Protein AF-A0A6A2WJT9-F1 (afdb_monomer_lite)

pLDDT: mean 83.87, std 11.71, range [48.38, 97.06]

Foldseek 3Di:
DWAWADDPVGIKIWDWDDDPPFIWIWIADPVVRDIDIDGDDPPDQPVQPVAHFAAAPQWTWFWRDPVTWIWIAHNPPRDIDTDPDDDDPQWANWYWYADPVRHDIDIDTDHDDPPD

Organism: Hibiscus syriacus (NCBI:txid106335)

Structure (mmCIF, N/CA/C/O backbone):
data_AF-A0A6A2WJT9-F1
#
_entry.id   AF-A0A6A2WJT9-F1
#
loop_
_atom_site.group_PDB
_atom_site.id
_atom_site.type_symbol
_atom_site.label_atom_id
_atom_site.label_alt_id
_atom_site.label_comp_id
_atom_site.label_asym_id
_atom_site.label_entity_id
_atom_site.label_seq_id
_atom_site.pdbx_PDB_ins_code
_atom_site.Cartn_x
_atom_site.Cartn_y
_atom_site.Cartn_z
_atom_site.occupancy
_atom_site.B_iso_or_equiv
_atom_site.auth_seq_id
_atom_site.auth_comp_id
_atom_site.auth_asym_id
_atom_site.auth_atom_id
_atom_site.pdbx_PDB_model_num
ATOM 1 N N . MET A 1 1 ? -3.686 10.188 -3.970 1.00 80.19 1 MET A N 1
ATOM 2 C CA . MET A 1 1 ? -3.950 8.749 -4.205 1.00 80.19 1 MET A CA 1
ATOM 3 C C . MET A 1 1 ? -4.806 8.230 -3.059 1.00 80.19 1 MET A C 1
ATOM 5 O O . MET A 1 1 ? -4.529 8.625 -1.931 1.00 80.19 1 MET A O 1
ATOM 9 N N . LEU A 1 2 ? -5.832 7.421 -3.333 1.00 87.75 2 LEU A N 1
ATOM 10 C CA . LEU A 1 2 ? -6.737 6.828 -2.337 1.00 87.75 2 LEU A CA 1
ATOM 11 C C . LEU A 1 2 ? -6.788 5.313 -2.562 1.00 87.75 2 LEU A C 1
ATOM 13 O O . LEU A 1 2 ? -6.866 4.873 -3.704 1.00 87.75 2 LEU A O 1
ATOM 17 N N . THR A 1 3 ? -6.756 4.526 -1.494 1.00 91.06 3 THR A N 1
ATOM 18 C CA . THR A 1 3 ? -6.868 3.065 -1.551 1.00 91.06 3 THR A CA 1
ATOM 19 C C . THR A 1 3 ? -7.808 2.591 -0.451 1.00 91.06 3 THR A C 1
ATOM 21 O O . THR A 1 3 ? -7.660 2.975 0.710 1.00 91.06 3 THR A O 1
ATOM 24 N N . LEU A 1 4 ? -8.797 1.779 -0.825 1.00 92.62 4 LEU A N 1
ATOM 25 C CA . LEU A 1 4 ? -9.670 1.074 0.108 1.00 92.62 4 LEU A CA 1
ATOM 26 C C . LEU A 1 4 ? -9.027 -0.267 0.454 1.00 92.62 4 LEU A C 1
ATOM 28 O O . LEU A 1 4 ? -8.712 -1.050 -0.438 1.00 92.62 4 LEU A O 1
ATOM 32 N N . VAL A 1 5 ? -8.890 -0.551 1.744 1.00 91.50 5 VAL A N 1
ATOM 33 C CA . VAL A 1 5 ? -8.410 -1.842 2.237 1.00 91.50 5 VAL A CA 1
ATOM 34 C C . VAL A 1 5 ? -9.543 -2.518 2.987 1.00 91.50 5 VAL A C 1
ATOM 36 O O . VAL A 1 5 ? -9.975 -2.034 4.032 1.00 91.50 5 VAL A O 1
ATOM 39 N N . SER A 1 6 ? -10.039 -3.631 2.452 1.00 90.19 6 SER A N 1
ATOM 40 C CA . SER A 1 6 ? -10.987 -4.479 3.174 1.00 90.19 6 SER A CA 1
ATOM 41 C C . SER A 1 6 ? -10.232 -5.331 4.191 1.00 90.19 6 SER A C 1
ATOM 43 O O . SER A 1 6 ? -9.183 -5.898 3.893 1.00 90.19 6 SER A O 1
ATOM 45 N N . THR A 1 7 ? -10.766 -5.405 5.403 1.00 86.12 7 THR A N 1
ATOM 46 C CA . THR A 1 7 ? -10.258 -6.242 6.493 1.00 86.12 7 THR A CA 1
ATOM 47 C C . THR A 1 7 ? -11.369 -7.186 6.949 1.00 86.12 7 THR A C 1
ATOM 49 O O . THR A 1 7 ? -12.535 -6.973 6.619 1.00 86.12 7 THR A O 1
ATOM 52 N N . ALA A 1 8 ? -11.035 -8.219 7.724 1.00 87.50 8 ALA A N 1
ATOM 53 C CA . ALA A 1 8 ? -12.029 -9.187 8.200 1.00 87.50 8 ALA A CA 1
ATOM 54 C C . ALA A 1 8 ? -13.171 -8.543 9.016 1.00 87.50 8 ALA A C 1
ATOM 56 O O . ALA A 1 8 ? -14.307 -9.002 8.955 1.00 87.50 8 ALA A O 1
ATOM 57 N N . ASP A 1 9 ? -12.877 -7.449 9.721 1.00 90.06 9 ASP A N 1
ATOM 58 C CA . ASP A 1 9 ? -13.789 -6.820 10.681 1.00 90.06 9 ASP A CA 1
ATOM 59 C C . ASP A 1 9 ? -14.235 -5.406 10.255 1.00 90.06 9 ASP A C 1
ATOM 61 O O . ASP A 1 9 ? -14.749 -4.643 11.074 1.00 90.06 9 ASP A O 1
ATOM 65 N N . GLY A 1 10 ? -13.975 -4.997 9.010 1.00 94.38 10 GLY A N 1
ATOM 66 C CA . GLY A 1 10 ? -14.251 -3.633 8.554 1.00 94.38 10 GLY A CA 1
ATOM 67 C C . GLY A 1 10 ? -13.398 -3.208 7.367 1.00 94.38 10 GLY A C 1
ATOM 68 O O . GLY A 1 10 ? -12.973 -4.031 6.555 1.00 94.38 10 GLY A O 1
ATOM 69 N N . TYR A 1 11 ? -13.116 -1.916 7.257 1.00 95.12 11 TYR A N 1
ATOM 70 C CA . TYR A 1 11 ? -12.294 -1.372 6.185 1.00 95.12 11 TYR A CA 1
ATOM 71 C C . TYR A 1 11 ? -11.461 -0.177 6.642 1.00 95.12 11 TYR A C 1
ATOM 73 O O . TYR A 1 11 ? -11.804 0.537 7.585 1.00 95.12 11 TYR A O 1
ATOM 81 N N . LYS A 1 12 ? -10.377 0.070 5.914 1.00 95.44 12 LYS A N 1
ATOM 82 C CA . LYS A 1 12 ? -9.537 1.252 6.078 1.00 95.44 12 LYS A CA 1
ATOM 83 C C . LYS A 1 12 ? -9.486 2.043 4.776 1.00 95.44 12 LYS A C 1
ATOM 85 O O . LYS A 1 12 ? -9.480 1.454 3.694 1.00 95.44 12 LYS A O 1
ATOM 90 N N . PHE A 1 13 ? -9.427 3.370 4.868 1.00 95.06 13 PHE A N 1
ATOM 91 C CA . PHE A 1 13 ? -9.080 4.215 3.721 1.00 95.06 13 PHE A CA 1
ATOM 92 C C . PHE A 1 13 ? -7.682 4.772 3.914 1.00 95.06 13 PHE A C 1
ATOM 94 O O . PHE A 1 13 ? -7.438 5.508 4.864 1.00 95.06 13 PHE A O 1
ATOM 101 N N . PHE A 1 14 ? -6.785 4.460 2.989 1.00 93.38 14 PHE A N 1
ATOM 102 C CA . PHE A 1 14 ? -5.466 5.064 2.930 1.00 93.38 14 PHE A CA 1
ATOM 103 C C . PHE A 1 14 ? -5.457 6.185 1.899 1.00 93.38 14 PHE A C 1
ATOM 105 O O . PHE A 1 14 ? -5.821 5.973 0.742 1.00 93.38 14 PHE A O 1
ATOM 112 N N . MET A 1 15 ? -5.002 7.368 2.293 1.00 90.75 15 MET A N 1
ATOM 113 C CA . MET A 1 15 ? -4.854 8.505 1.400 1.00 90.75 15 MET A CA 1
ATOM 114 C C . MET A 1 15 ? -3.447 9.077 1.498 1.00 90.75 15 MET A C 1
ATOM 116 O O . MET A 1 15 ? -3.014 9.511 2.561 1.00 90.75 15 MET A O 1
ATOM 120 N N . LEU A 1 16 ? -2.756 9.138 0.362 1.00 87.19 16 LEU A N 1
ATOM 121 C CA . LEU A 1 16 ? -1.488 9.847 0.252 1.00 87.19 16 LEU A CA 1
ATOM 122 C C . LEU A 1 16 ? -1.734 11.239 -0.328 1.00 87.19 16 LEU A C 1
ATOM 124 O O . LEU A 1 16 ? -2.205 11.375 -1.469 1.00 87.19 16 LEU A O 1
ATOM 128 N N . CYS A 1 17 ? -1.393 12.250 0.468 1.00 80.31 17 CYS A N 1
ATOM 129 C CA . CYS A 1 17 ? -1.558 13.661 0.153 1.00 80.31 17 CYS A CA 1
ATOM 130 C C . CYS A 1 17 ? -0.184 14.315 -0.041 1.00 80.31 17 CYS A C 1
ATOM 132 O O . CYS A 1 17 ? 0.518 14.562 0.945 1.00 80.31 17 CYS A O 1
ATOM 134 N N . PRO A 1 18 ? 0.201 14.642 -1.286 1.00 73.75 18 PRO A N 1
ATOM 135 C CA . PRO A 1 18 ? 1.355 15.492 -1.515 1.00 73.75 18 PRO A CA 1
ATOM 136 C C . PRO A 1 18 ? 1.010 16.922 -1.082 1.00 73.75 18 PRO A C 1
ATOM 138 O O . PRO A 1 18 ? 0.113 17.557 -1.641 1.00 73.75 18 PRO A O 1
ATOM 141 N N . LYS A 1 19 ? 1.712 17.439 -0.076 1.00 68.38 19 LYS A N 1
ATOM 142 C CA . LYS A 1 19 ? 1.734 18.868 0.256 1.00 68.38 19 LYS A CA 1
ATOM 143 C C . LYS A 1 19 ? 3.189 19.322 0.219 1.00 68.38 19 LYS A C 1
ATOM 145 O 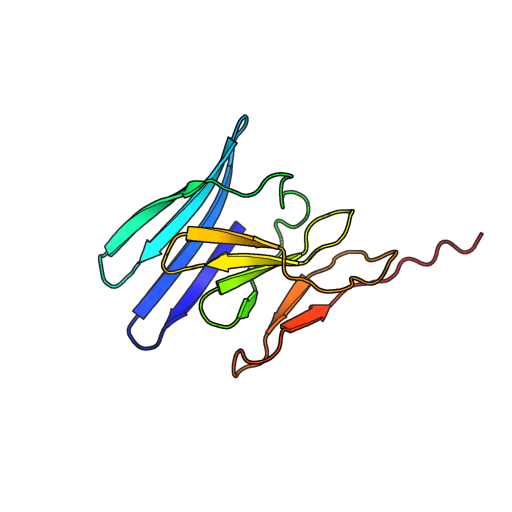O . LYS A 1 19 ? 4.081 18.621 0.667 1.00 68.38 19 LYS A O 1
ATOM 150 N N . SER A 1 20 ? 3.454 20.495 -0.340 1.00 60.34 20 SER A N 1
ATOM 151 C CA . SER A 1 20 ? 4.769 21.124 -0.183 1.00 60.34 20 SER A CA 1
ATOM 152 C C . SER A 1 20 ? 4.774 21.858 1.164 1.00 60.34 20 SER A C 1
ATOM 154 O O . SER A 1 20 ? 3.822 22.610 1.401 1.00 60.34 20 SER A O 1
ATOM 156 N N . PRO A 1 21 ? 5.754 21.648 2.071 1.00 67.25 21 PRO A N 1
ATOM 157 C CA . PRO A 1 21 ? 7.050 20.971 1.891 1.00 67.25 21 PRO A CA 1
ATOM 158 C C . PRO A 1 21 ? 7.114 19.486 2.324 1.00 67.25 21 PRO A C 1
ATOM 160 O O . PRO A 1 21 ? 8.161 18.859 2.171 1.00 67.25 21 PRO A O 1
ATOM 163 N N . SER A 1 22 ? 6.045 18.921 2.890 1.00 69.31 22 SER A N 1
ATOM 164 C CA . SER A 1 22 ? 6.012 17.572 3.477 1.00 69.31 22 SER A CA 1
ATOM 165 C C . SER A 1 22 ? 4.798 16.753 3.031 1.00 69.31 22 SER A C 1
ATOM 167 O O . SER A 1 22 ? 3.665 17.235 2.975 1.00 69.31 22 SER A O 1
ATOM 169 N N . ASN A 1 23 ? 5.032 15.468 2.767 1.00 80.44 23 ASN A N 1
ATOM 170 C CA . ASN A 1 23 ? 3.970 14.521 2.442 1.00 80.44 23 ASN A CA 1
ATOM 171 C C . ASN A 1 23 ? 3.337 13.980 3.711 1.00 80.44 23 ASN A C 1
ATOM 173 O O . ASN A 1 23 ? 4.040 13.723 4.686 1.00 80.44 23 ASN A O 1
ATOM 177 N N . TYR A 1 24 ? 2.035 13.726 3.650 1.00 88.62 24 TYR A N 1
ATOM 178 C CA . TYR A 1 24 ? 1.316 13.053 4.722 1.00 88.62 24 TYR A CA 1
ATOM 179 C C . TYR A 1 24 ? 0.528 11.874 4.174 1.00 88.62 24 TYR A C 1
ATOM 181 O O . TYR A 1 24 ? -0.061 11.943 3.087 1.00 88.62 24 TYR A O 1
ATOM 189 N N . ALA A 1 25 ? 0.515 10.805 4.956 1.00 90.69 25 ALA A N 1
ATOM 190 C CA . ALA A 1 25 ? -0.406 9.700 4.794 1.00 90.69 25 ALA A CA 1
ATOM 191 C C . ALA A 1 25 ? -1.542 9.860 5.808 1.00 90.69 25 ALA A C 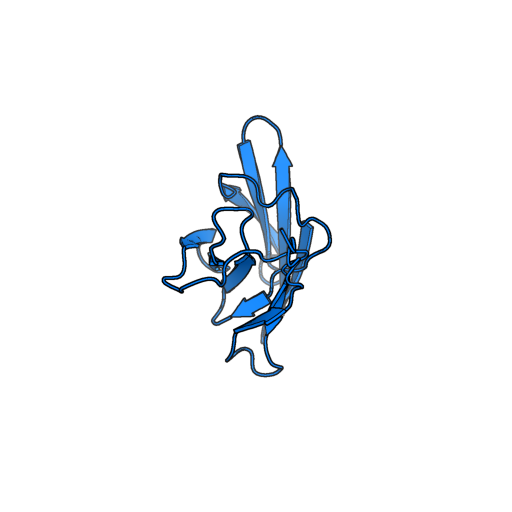1
ATOM 193 O O . ALA A 1 25 ? -1.311 10.173 6.974 1.00 90.69 25 ALA A O 1
ATOM 194 N N . PHE A 1 26 ? -2.771 9.653 5.361 1.00 93.62 26 PHE A N 1
ATOM 195 C CA . PHE A 1 26 ? -3.948 9.630 6.215 1.00 93.62 26 PHE A CA 1
ATOM 196 C C . PHE A 1 26 ? -4.556 8.241 6.166 1.00 93.62 26 PHE A C 1
ATOM 198 O O . PHE A 1 26 ? -4.774 7.698 5.081 1.00 93.62 26 PHE A O 1
ATOM 205 N N . LEU A 1 27 ? -4.844 7.687 7.336 1.00 95.38 27 LEU A N 1
ATOM 206 C CA . LEU A 1 27 ? -5.484 6.394 7.477 1.00 95.38 27 LEU A CA 1
ATOM 207 C C . LEU A 1 27 ? -6.796 6.568 8.227 1.00 95.38 27 LEU A C 1
ATOM 209 O O . LEU A 1 27 ? -6.806 7.006 9.373 1.00 95.38 27 LEU A O 1
ATOM 213 N N . TYR A 1 28 ? -7.898 6.241 7.570 1.00 96.44 28 TYR A N 1
ATOM 214 C CA . TYR A 1 28 ? -9.178 6.053 8.234 1.00 96.44 28 TYR A CA 1
ATOM 215 C C . TYR A 1 28 ? -9.300 4.613 8.700 1.00 96.44 28 TYR A C 1
ATOM 217 O O . TYR A 1 28 ? -9.034 3.711 7.903 1.00 96.44 28 TYR A O 1
ATOM 225 N N . ASP A 1 29 ? -9.792 4.406 9.916 1.00 95.81 29 ASP A N 1
ATOM 226 C CA . ASP A 1 29 ? -10.219 3.093 10.394 1.00 95.81 29 ASP A CA 1
ATOM 227 C C . ASP A 1 29 ? -11.728 3.085 10.662 1.00 95.81 29 ASP A C 1
ATOM 229 O O . ASP A 1 29 ? -12.240 3.900 11.436 1.00 95.81 29 ASP A O 1
ATOM 233 N N . SER A 1 30 ? -12.456 2.159 10.029 1.00 97.06 30 SER A N 1
ATOM 234 C CA . SER A 1 30 ? -13.893 2.005 10.255 1.00 97.06 30 SER A CA 1
ATOM 235 C C . SER A 1 30 ? -14.235 1.489 11.651 1.00 97.06 30 SER A C 1
ATOM 237 O O . SER A 1 30 ? -15.381 1.642 12.056 1.00 97.06 30 SER A O 1
ATOM 239 N N . LYS A 1 31 ? -13.297 0.852 12.364 1.00 94.88 31 LYS A N 1
ATOM 240 C CA . LYS A 1 31 ? -13.519 0.342 13.727 1.00 94.88 31 LYS A CA 1
ATOM 241 C C . LYS A 1 31 ? -13.637 1.480 14.734 1.00 94.88 31 LYS A C 1
ATOM 243 O O . LYS A 1 31 ? -14.555 1.493 15.547 1.00 94.88 31 LYS A O 1
ATOM 248 N N . ASP A 1 32 ? -12.744 2.457 14.612 1.00 94.75 32 ASP A N 1
ATOM 249 C CA . ASP A 1 32 ? -12.662 3.599 15.527 1.00 94.75 32 ASP A CA 1
ATOM 250 C C . ASP A 1 32 ? -13.338 4.855 14.957 1.00 94.75 32 ASP A C 1
ATOM 252 O O . ASP A 1 32 ? -13.393 5.895 15.612 1.00 94.75 32 ASP A O 1
ATOM 256 N N . HIS A 1 33 ? -13.832 4.775 13.716 1.00 95.69 33 HIS A N 1
ATOM 257 C CA . HIS A 1 33 ? -14.429 5.871 12.951 1.00 95.69 33 HIS A CA 1
ATOM 258 C C . HIS A 1 33 ? -13.578 7.149 12.936 1.00 95.69 33 HIS A C 1
ATOM 260 O O . HIS A 1 33 ? -14.108 8.264 12.938 1.00 95.69 33 HIS A O 1
ATOM 266 N N . SER A 1 34 ? -12.256 6.999 12.902 1.00 96.62 34 SER A N 1
ATOM 267 C CA . SER A 1 34 ? -11.315 8.106 13.049 1.00 96.62 34 SER A CA 1
ATOM 268 C C . SER A 1 34 ? -10.275 8.125 11.934 1.00 96.62 34 SER A C 1
ATOM 270 O O . SER A 1 34 ? -10.039 7.122 11.261 1.00 96.62 34 SER A O 1
ATOM 272 N N . TRP A 1 35 ? -9.689 9.303 11.721 1.00 96.62 35 TRP A N 1
ATOM 273 C CA . TRP A 1 35 ? -8.559 9.504 10.82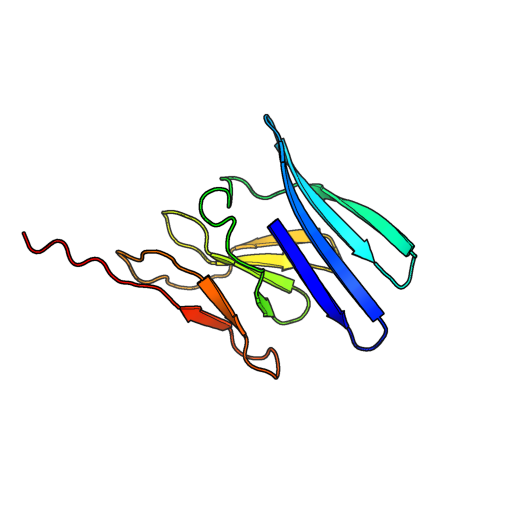2 1.00 96.62 35 TRP A CA 1
ATOM 274 C C . TRP A 1 35 ? -7.287 9.712 11.639 1.00 96.62 35 TRP A C 1
ATOM 276 O O . TRP A 1 35 ? -7.253 10.564 12.529 1.00 96.62 35 TRP A O 1
ATOM 286 N N . THR A 1 36 ? -6.228 9.001 11.277 1.00 96.06 36 THR A N 1
ATOM 287 C CA . THR A 1 36 ? -4.882 9.179 11.822 1.00 96.06 36 THR A CA 1
ATOM 288 C C . THR A 1 36 ? -3.962 9.720 10.737 1.00 96.06 36 THR A C 1
ATOM 290 O O . THR A 1 36 ? -4.004 9.276 9.589 1.00 96.06 36 THR A O 1
ATOM 293 N N . GLN A 1 37 ? -3.142 10.704 11.096 1.00 95.00 37 GLN A N 1
ATOM 294 C CA . GLN A 1 37 ? -2.132 11.272 10.212 1.00 95.00 37 GLN A CA 1
ATOM 295 C C . GLN A 1 37 ? -0.768 10.656 10.526 1.00 95.00 37 GLN A C 1
ATOM 297 O O . GLN A 1 37 ? -0.361 10.611 11.685 1.00 95.00 37 GLN A O 1
ATOM 302 N N . TYR A 1 38 ? -0.055 10.266 9.478 1.00 93.25 38 TYR A N 1
ATOM 303 C CA . TYR A 1 38 ? 1.320 9.789 9.512 1.00 93.25 38 TYR A CA 1
ATOM 304 C C . TYR A 1 38 ? 2.185 10.609 8.561 1.00 93.25 38 TYR A C 1
ATOM 306 O O . TYR A 1 38 ? 1.688 11.255 7.627 1.00 93.25 38 TYR A O 1
ATOM 314 N N . ASP A 1 39 ? 3.494 10.552 8.776 1.00 90.31 39 ASP A N 1
ATOM 315 C CA . ASP A 1 39 ? 4.446 11.080 7.812 1.00 90.31 39 A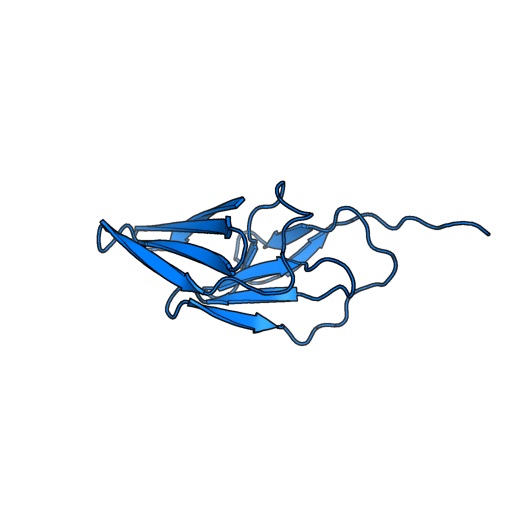SP A CA 1
ATOM 316 C C . ASP A 1 39 ? 4.340 10.301 6.494 1.00 90.31 39 ASP A C 1
ATOM 318 O O . ASP A 1 39 ? 4.144 9.083 6.457 1.00 90.31 39 ASP A O 1
ATOM 322 N N . GLY A 1 40 ? 4.407 11.023 5.382 1.00 85.44 40 GLY A N 1
ATOM 323 C CA . GLY A 1 40 ? 4.483 10.424 4.058 1.00 85.44 40 GLY A CA 1
ATOM 324 C C . GLY A 1 40 ? 5.907 9.998 3.706 1.00 85.44 40 GLY A C 1
ATOM 325 O O . GLY A 1 40 ? 6.870 10.308 4.402 1.00 85.44 40 GLY A O 1
ATOM 326 N N . LEU A 1 41 ? 6.048 9.329 2.565 1.00 80.75 41 LEU A N 1
ATOM 327 C CA . LEU A 1 41 ? 7.346 8.916 2.043 1.00 80.75 41 LEU A CA 1
ATOM 328 C C . LEU A 1 41 ? 8.024 10.038 1.232 1.00 80.75 41 LEU A C 1
ATOM 330 O O . LEU A 1 41 ? 7.360 10.771 0.488 1.00 80.75 41 LEU A O 1
ATOM 334 N N . GLN A 1 42 ? 9.351 10.145 1.346 1.00 73.88 42 GLN A N 1
ATOM 335 C CA . GLN A 1 42 ? 10.212 10.935 0.460 1.00 73.88 42 GLN A CA 1
ATOM 336 C C . GLN A 1 42 ? 11.274 10.024 -0.192 1.00 73.88 42 GLN A C 1
ATOM 338 O O . GLN A 1 42 ? 11.834 9.187 0.515 1.00 73.88 42 GLN A O 1
ATOM 343 N N . PRO A 1 43 ? 11.604 10.196 -1.490 1.00 66.06 43 PRO A N 1
ATOM 344 C CA . PRO A 1 43 ? 10.998 11.116 -2.454 1.00 66.06 43 PRO A CA 1
ATOM 345 C C . PRO A 1 43 ? 9.568 10.712 -2.851 1.00 66.06 43 PRO A C 1
ATOM 347 O O . PRO A 1 43 ? 9.100 9.606 -2.599 1.00 66.06 43 PRO A O 1
ATOM 350 N N . LEU A 1 44 ? 8.847 11.679 -3.410 1.00 61.94 44 LEU A N 1
ATOM 351 C CA . LEU A 1 44 ? 7.427 11.612 -3.730 1.00 61.94 44 LEU A CA 1
ATOM 352 C C . LEU A 1 44 ? 7.055 10.390 -4.607 1.00 61.94 44 LEU A C 1
ATOM 354 O O . LEU A 1 44 ? 7.595 10.229 -5.694 1.00 61.94 44 LEU A O 1
ATOM 358 N N . LEU A 1 45 ? 5.997 9.650 -4.248 1.00 62.19 45 LEU A N 1
ATOM 359 C CA . LEU A 1 45 ? 5.290 8.709 -5.152 1.00 62.19 45 LEU A CA 1
ATOM 360 C C . LEU A 1 45 ? 4.494 9.433 -6.276 1.00 62.19 45 LEU A C 1
ATOM 362 O O . LEU A 1 45 ? 3.607 8.858 -6.904 1.00 62.19 45 LEU A O 1
ATOM 366 N N . VAL A 1 46 ? 4.766 10.725 -6.497 1.00 54.16 46 VAL A N 1
ATOM 367 C CA . VAL A 1 46 ? 3.900 11.706 -7.183 1.00 54.16 46 VAL A CA 1
ATOM 368 C C . VAL A 1 46 ? 3.752 11.478 -8.678 1.00 54.16 46 VAL A C 1
ATOM 370 O O . VAL A 1 46 ? 2.812 11.989 -9.264 1.00 54.16 46 VAL A O 1
ATOM 373 N N . GLU A 1 47 ? 4.587 10.672 -9.318 1.00 56.41 47 GLU A N 1
ATOM 374 C CA . GLU A 1 47 ? 4.413 10.433 -10.756 1.00 56.41 47 GLU A CA 1
ATOM 375 C C . GLU A 1 47 ? 3.421 9.296 -11.065 1.00 56.41 47 GLU A C 1
ATOM 377 O O . GLU A 1 47 ? 2.977 9.160 -12.200 1.00 56.41 47 GLU A O 1
ATOM 382 N N . ASN A 1 48 ? 2.967 8.548 -10.047 1.00 55.19 48 ASN A N 1
ATOM 383 C CA . ASN A 1 48 ? 2.087 7.383 -10.206 1.00 55.19 48 ASN A CA 1
ATOM 384 C C . ASN A 1 48 ? 0.696 7.565 -9.566 1.00 55.19 48 ASN A C 1
ATOM 386 O O . ASN A 1 48 ? 0.125 6.632 -9.005 1.00 55.19 48 ASN A O 1
ATOM 390 N N . PHE A 1 49 ? 0.094 8.756 -9.668 1.00 56.16 49 PHE A N 1
ATOM 391 C CA . PHE A 1 49 ? -1.229 9.046 -9.079 1.00 56.16 49 PHE A CA 1
ATOM 392 C C . PHE A 1 49 ? -2.396 8.187 -9.593 1.00 56.16 49 PHE A C 1
ATOM 394 O O . PHE A 1 49 ? -3.474 8.218 -8.999 1.00 56.16 49 PHE A O 1
ATOM 401 N N . HIS A 1 50 ? -2.201 7.439 -10.678 1.00 61.03 50 HIS A N 1
ATOM 402 C CA . HIS A 1 50 ? -3.202 6.531 -11.240 1.00 61.03 50 HIS A CA 1
ATOM 403 C C . HIS A 1 50 ? -3.206 5.138 -10.597 1.00 61.03 50 HIS A C 1
ATOM 405 O O . HIS A 1 50 ? -3.929 4.261 -11.065 1.00 61.03 50 HIS A O 1
ATOM 411 N N . GLN A 1 51 ? -2.390 4.907 -9.570 1.00 68.88 51 GLN A N 1
ATOM 412 C CA . GLN A 1 51 ? -2.209 3.582 -8.989 1.00 68.88 51 GLN A CA 1
ATOM 413 C C . GLN A 1 51 ? -2.826 3.492 -7.604 1.00 68.88 51 GLN A C 1
ATOM 415 O O . GLN A 1 51 ? -2.758 4.426 -6.815 1.00 68.88 51 GLN A O 1
ATOM 420 N N . GLU A 1 52 ? -3.440 2.351 -7.323 1.00 81.19 52 GLU A N 1
ATOM 421 C CA . GLU A 1 52 ? -3.854 1.969 -5.979 1.00 81.19 52 GLU A CA 1
ATOM 422 C C . GLU A 1 52 ? -2.718 1.185 -5.316 1.00 81.19 52 GLU A C 1
ATOM 424 O O . GLU A 1 52 ? -1.951 0.500 -5.998 1.00 81.19 52 GLU A O 1
ATOM 429 N N . GLY A 1 53 ? -2.600 1.287 -3.991 1.00 88.31 53 GLY A N 1
ATOM 430 C CA . GLY A 1 53 ? -1.651 0.470 -3.240 1.00 88.31 53 GLY A CA 1
ATOM 431 C C . GLY A 1 53 ? -2.036 -1.003 -3.286 1.00 88.31 53 GLY A C 1
ATOM 432 O O . GLY A 1 53 ? -3.206 -1.347 -3.120 1.00 88.31 53 GLY A O 1
ATOM 433 N N . ALA A 1 54 ? -1.053 -1.878 -3.480 1.00 91.62 54 ALA A N 1
ATOM 434 C CA . ALA A 1 54 ? -1.271 -3.320 -3.475 1.00 91.62 54 ALA A CA 1
ATOM 435 C C . ALA A 1 54 ? -1.182 -3.862 -2.040 1.00 91.62 54 ALA A C 1
ATOM 437 O O . ALA A 1 54 ? -0.192 -3.619 -1.355 1.00 91.62 54 ALA A O 1
ATOM 438 N N . SER A 1 55 ? -2.190 -4.597 -1.568 1.00 91.19 55 SER A N 1
ATOM 439 C CA . SER A 1 55 ? -2.225 -5.108 -0.191 1.00 91.19 55 SER A CA 1
ATOM 440 C C . SER A 1 55 ? -1.399 -6.386 -0.012 1.00 91.19 55 SER A C 1
ATOM 442 O O . SER A 1 55 ? -1.722 -7.410 -0.618 1.00 91.19 55 SER A O 1
ATOM 444 N N . LEU A 1 56 ? -0.402 -6.363 0.871 1.00 91.44 56 LEU A N 1
ATOM 445 C CA . LEU A 1 56 ? 0.442 -7.513 1.201 1.00 91.44 56 LEU A CA 1
ATOM 446 C C . LEU A 1 56 ? 0.692 -7.551 2.712 1.00 91.44 56 LEU A C 1
ATOM 448 O O . LEU A 1 56 ? 1.252 -6.608 3.262 1.00 91.44 56 LEU A O 1
ATOM 452 N N . ASN A 1 57 ? 0.307 -8.644 3.377 1.00 89.06 57 ASN A N 1
ATOM 453 C CA . ASN A 1 57 ? 0.614 -8.907 4.793 1.00 89.06 57 ASN A CA 1
ATOM 454 C C . ASN A 1 57 ? 0.296 -7.748 5.765 1.00 89.06 57 ASN A C 1
ATOM 456 O O . ASN A 1 57 ? 1.085 -7.461 6.656 1.00 89.06 57 ASN A O 1
ATOM 460 N N . GLY A 1 58 ? -0.849 -7.078 5.598 1.00 91.00 58 GLY A N 1
ATOM 461 C CA . GLY A 1 58 ? -1.237 -5.947 6.457 1.00 91.00 58 GLY A CA 1
ATOM 462 C C . GLY A 1 58 ? -0.627 -4.599 6.057 1.00 91.00 58 GLY A C 1
ATOM 463 O O . GLY A 1 58 ? -0.907 -3.591 6.700 1.00 91.00 58 GLY A O 1
ATOM 464 N N . SER A 1 59 ? 0.127 -4.554 4.961 1.00 93.44 59 SER A N 1
ATOM 465 C CA . SER A 1 59 ? 0.725 -3.334 4.424 1.00 93.44 59 SER A CA 1
ATOM 466 C C . SER A 1 59 ? 0.192 -3.001 3.033 1.00 93.44 59 SER A C 1
ATOM 468 O O . SER A 1 59 ? -0.294 -3.868 2.301 1.00 93.44 59 SER A O 1
ATOM 470 N N . LEU A 1 60 ? 0.315 -1.733 2.643 1.00 93.25 60 LEU A N 1
ATOM 471 C CA . LEU A 1 60 ? 0.138 -1.289 1.261 1.00 93.25 60 LEU A CA 1
ATOM 472 C C . LEU A 1 60 ? 1.492 -1.092 0.594 1.00 93.25 60 LEU A C 1
ATOM 474 O O . LEU A 1 60 ? 2.310 -0.312 1.074 1.00 93.25 60 LEU A O 1
ATOM 478 N N . CYS A 1 61 ? 1.711 -1.772 -0.524 1.00 91.81 61 CYS A N 1
ATOM 479 C CA . CYS A 1 61 ? 2.937 -1.711 -1.302 1.00 91.81 61 CYS A CA 1
ATOM 480 C C . CYS A 1 61 ? 2.789 -0.794 -2.519 1.00 91.81 61 CYS A C 1
ATOM 482 O O . CYS A 1 61 ? 1.775 -0.823 -3.224 1.00 91.81 61 CYS A O 1
ATOM 484 N N . PHE A 1 62 ? 3.846 -0.034 -2.799 1.00 89.00 62 PHE A N 1
ATOM 485 C CA . PHE A 1 62 ? 3.947 0.909 -3.910 1.00 89.00 62 PHE A CA 1
ATOM 486 C C . PHE A 1 62 ? 5.307 0.771 -4.597 1.00 89.00 62 PHE A C 1
ATOM 488 O O . PHE A 1 62 ? 6.308 0.470 -3.947 1.00 89.00 62 PHE A O 1
ATOM 495 N N . ALA A 1 63 ? 5.350 1.004 -5.908 1.00 87.00 63 ALA A N 1
ATOM 496 C CA . ALA A 1 63 ? 6.603 1.149 -6.638 1.00 87.00 63 ALA A CA 1
ATOM 497 C C . ALA A 1 63 ? 7.035 2.623 -6.625 1.00 87.00 63 ALA A C 1
ATOM 499 O O . ALA A 1 63 ? 6.218 3.515 -6.876 1.00 87.00 63 ALA A O 1
ATOM 500 N N . THR A 1 64 ? 8.307 2.888 -6.336 1.00 82.44 64 THR A N 1
ATOM 501 C CA . THR A 1 64 ? 8.868 4.245 -6.416 1.00 82.44 64 THR A CA 1
ATOM 502 C C . THR A 1 64 ? 9.263 4.596 -7.852 1.00 82.44 64 THR A C 1
ATOM 504 O O . THR A 1 64 ? 9.586 3.692 -8.625 1.00 82.44 64 THR A O 1
ATOM 507 N N . PRO A 1 65 ? 9.287 5.890 -8.222 1.00 77.12 65 PRO A N 1
ATOM 508 C CA . PRO A 1 65 ? 10.017 6.359 -9.403 1.00 77.12 65 PRO A CA 1
ATOM 509 C C . PRO A 1 65 ? 11.516 6.029 -9.309 1.00 77.12 65 PRO A C 1
ATOM 511 O O . PRO A 1 65 ? 11.997 5.654 -8.237 1.00 77.12 65 PRO A O 1
ATOM 514 N N . GLU A 1 66 ? 12.254 6.183 -10.413 1.00 74.25 66 GLU A N 1
ATOM 515 C CA . GLU A 1 66 ? 13.689 5.873 -10.460 1.00 74.25 66 GLU A CA 1
ATOM 516 C C . GLU A 1 66 ? 14.497 6.572 -9.341 1.00 74.25 66 GLU A C 1
ATOM 518 O O . GLU A 1 66 ? 14.345 7.782 -9.146 1.00 74.25 66 GLU A O 1
ATOM 523 N N . PRO A 1 67 ? 15.379 5.845 -8.617 1.00 78.38 67 PRO A N 1
ATOM 524 C CA . PRO A 1 67 ? 15.672 4.414 -8.754 1.00 78.38 67 PRO A CA 1
ATOM 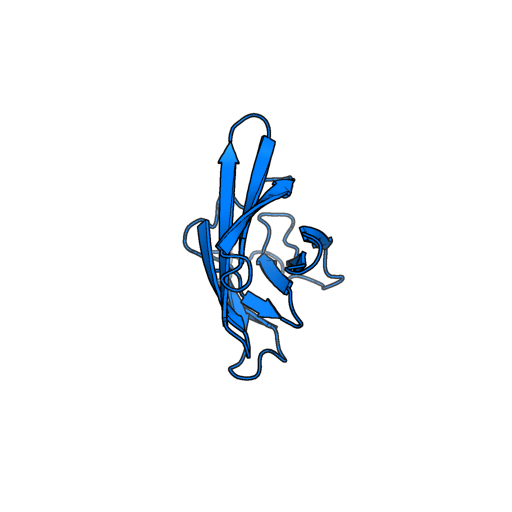525 C C . PRO A 1 67 ? 14.506 3.532 -8.274 1.00 78.38 67 PRO A C 1
ATOM 527 O O . PRO A 1 67 ? 14.003 3.696 -7.162 1.00 78.38 67 PRO A O 1
ATOM 530 N N . TYR A 1 68 ? 14.083 2.586 -9.123 1.00 80.69 68 TYR A N 1
ATOM 531 C CA . TYR A 1 68 ? 12.936 1.728 -8.834 1.00 80.69 68 TYR A CA 1
ATOM 532 C C . TYR A 1 68 ? 13.174 0.919 -7.560 1.00 80.69 68 TYR A C 1
ATOM 534 O O . TYR A 1 68 ? 14.164 0.201 -7.432 1.00 80.69 68 TYR A O 1
ATOM 542 N N . SER A 1 69 ? 12.225 1.003 -6.638 1.00 87.12 69 SER A N 1
ATOM 543 C CA . SER A 1 69 ? 12.165 0.184 -5.433 1.00 87.12 69 SER A CA 1
ATOM 544 C C . SER A 1 69 ? 10.712 -0.140 -5.105 1.00 87.12 69 SER A C 1
ATOM 546 O O . SER A 1 69 ? 9.787 0.475 -5.647 1.00 87.12 69 SER A O 1
ATOM 548 N N . VAL A 1 70 ? 10.507 -1.108 -4.215 1.00 89.75 70 VAL A N 1
ATOM 549 C CA . VAL A 1 70 ? 9.197 -1.350 -3.615 1.00 89.75 70 VAL A CA 1
ATOM 550 C C . VAL A 1 70 ? 9.226 -0.850 -2.186 1.00 89.75 70 VAL A C 1
ATOM 552 O O . VAL A 1 70 ? 10.099 -1.219 -1.405 1.00 89.75 70 VAL A O 1
ATOM 555 N N . VAL A 1 71 ? 8.247 -0.032 -1.840 1.00 90.69 71 VAL A N 1
ATOM 556 C CA . VAL A 1 71 ? 8.049 0.501 -0.494 1.00 90.69 71 VAL A CA 1
ATOM 557 C C . VAL A 1 71 ? 6.708 0.033 0.035 1.00 90.69 71 VAL A C 1
ATOM 559 O O . VAL A 1 71 ? 5.765 -0.157 -0.732 1.00 90.69 71 VAL A O 1
ATOM 562 N N . SER A 1 72 ? 6.621 -0.168 1.340 1.00 92.75 72 SER A N 1
ATOM 563 C CA . SER A 1 72 ? 5.409 -0.600 2.019 1.00 92.75 72 SER A CA 1
ATOM 564 C C . SER A 1 72 ? 5.050 0.357 3.146 1.00 92.75 72 SER A C 1
ATOM 566 O O . SER A 1 72 ? 5.937 0.905 3.797 1.00 92.75 72 SER A O 1
ATOM 568 N N . PHE A 1 73 ? 3.753 0.572 3.335 1.00 93.44 73 PHE A N 1
ATOM 569 C CA . PHE A 1 73 ? 3.179 1.304 4.453 1.00 93.44 73 PHE A CA 1
ATOM 570 C C . PHE A 1 73 ? 2.406 0.330 5.338 1.00 93.44 73 PHE A C 1
ATOM 572 O O . PHE A 1 73 ? 1.434 -0.272 4.874 1.00 93.44 73 PHE A O 1
ATOM 579 N N . ASP A 1 74 ? 2.839 0.179 6.584 1.00 94.88 74 ASP A N 1
ATOM 580 C CA . ASP A 1 74 ? 2.196 -0.659 7.597 1.00 94.88 74 ASP A CA 1
ATOM 581 C C . ASP A 1 74 ? 0.888 -0.004 8.078 1.00 94.88 74 ASP A C 1
ATOM 583 O O . ASP A 1 74 ? 0.886 1.137 8.547 1.00 94.88 74 ASP A O 1
ATOM 587 N N . LEU A 1 75 ? -0.241 -0.707 7.945 1.00 93.94 75 LEU A N 1
ATOM 588 C CA . LEU A 1 75 ? -1.570 -0.164 8.264 1.00 93.94 75 LEU A CA 1
ATOM 589 C C . LEU A 1 75 ? -1.901 -0.142 9.765 1.00 93.94 75 LEU A C 1
ATOM 591 O O . LEU A 1 75 ? -2.936 0.418 10.140 1.00 93.94 75 LEU A O 1
ATOM 595 N N . ASP A 1 76 ? -1.068 -0.742 10.612 1.00 92.25 76 ASP A N 1
ATOM 596 C CA . ASP A 1 76 ? -1.278 -0.807 12.058 1.00 92.25 76 ASP A CA 1
ATOM 597 C C . ASP A 1 76 ? -0.462 0.264 12.790 1.00 92.25 76 ASP A C 1
ATOM 599 O O . ASP A 1 76 ? -0.944 0.866 13.752 1.00 92.25 76 ASP A O 1
ATOM 603 N N . ASN A 1 77 ? 0.764 0.538 12.336 1.00 92.12 77 ASN A N 1
ATOM 604 C CA . ASN A 1 77 ? 1.660 1.501 12.990 1.00 92.12 77 ASN A CA 1
ATOM 605 C C . ASN A 1 77 ? 2.060 2.703 12.118 1.00 92.12 77 ASN A C 1
ATOM 607 O O . ASN A 1 77 ? 2.675 3.640 12.634 1.00 92.12 77 ASN A O 1
ATOM 611 N N . GLY A 1 78 ? 1.699 2.698 10.834 1.00 93.44 78 GLY A N 1
ATOM 612 C CA . GLY A 1 78 ? 1.942 3.791 9.895 1.00 93.44 78 GLY A CA 1
ATOM 613 C C . GLY A 1 78 ? 3.409 4.042 9.564 1.00 93.44 78 GLY A C 1
ATOM 614 O O . GLY A 1 78 ? 3.784 5.167 9.222 1.00 93.44 78 GLY A O 1
ATOM 615 N N . LYS A 1 79 ? 4.256 3.016 9.685 1.00 93.81 79 LYS A N 1
ATOM 616 C CA . LYS A 1 79 ? 5.661 3.082 9.279 1.00 93.81 79 LYS A CA 1
ATOM 617 C C . LYS A 1 79 ? 5.827 2.742 7.807 1.00 93.81 79 LYS A C 1
ATOM 619 O O . LYS A 1 79 ? 5.123 1.902 7.252 1.00 93.81 79 LYS A O 1
ATOM 624 N N . TRP A 1 80 ? 6.817 3.391 7.206 1.00 92.75 80 TRP A N 1
ATOM 625 C CA . TRP A 1 80 ? 7.282 3.092 5.862 1.00 92.75 80 TRP A CA 1
ATOM 626 C C . TRP A 1 80 ? 8.525 2.213 5.908 1.00 92.75 80 TRP A C 1
ATOM 628 O O . TRP A 1 80 ? 9.449 2.485 6.674 1.00 92.75 80 TRP A O 1
ATOM 638 N N . GLU A 1 81 ? 8.578 1.216 5.032 1.00 93.12 81 GLU A N 1
ATOM 639 C CA . GLU A 1 81 ? 9.745 0.354 4.852 1.00 93.12 81 GLU A CA 1
ATOM 640 C C . GLU A 1 81 ? 10.023 0.124 3.368 1.00 93.12 81 GLU A C 1
ATOM 642 O O . GLU A 1 81 ? 9.098 -0.080 2.581 1.00 93.12 81 GLU A O 1
ATOM 647 N N . THR A 1 82 ? 11.298 0.113 2.982 1.00 91.75 82 THR A N 1
ATOM 648 C CA . THR A 1 82 ? 11.720 -0.323 1.646 1.00 91.75 82 THR A CA 1
ATOM 649 C C . THR A 1 82 ? 11.919 -1.832 1.659 1.00 91.75 82 THR A C 1
ATOM 651 O O . THR A 1 82 ? 12.716 -2.352 2.440 1.00 91.75 82 THR A O 1
ATOM 654 N N . LEU A 1 83 ? 11.211 -2.544 0.786 1.00 90.44 83 LEU A N 1
ATOM 655 C CA . LEU A 1 83 ? 11.359 -3.986 0.645 1.00 90.44 83 LEU A CA 1
ATOM 656 C C . LEU A 1 83 ? 12.684 -4.309 -0.050 1.00 90.44 83 LEU A C 1
ATOM 658 O O . LEU A 1 83 ? 13.035 -3.707 -1.065 1.00 90.44 83 LEU A O 1
ATOM 662 N N . ASN A 1 84 ? 13.402 -5.302 0.475 1.00 89.94 84 ASN A N 1
ATOM 663 C CA . ASN A 1 84 ? 14.644 -5.784 -0.121 1.00 89.94 84 ASN A CA 1
ATOM 664 C C . ASN A 1 84 ? 14.341 -6.671 -1.338 1.00 89.94 84 ASN A C 1
ATOM 666 O O . ASN A 1 84 ? 14.249 -7.895 -1.226 1.00 89.94 84 ASN A O 1
ATOM 670 N N . THR A 1 85 ? 14.124 -6.041 -2.489 1.00 87.31 85 THR A N 1
ATOM 671 C CA . THR A 1 85 ? 13.831 -6.713 -3.755 1.00 87.31 85 THR A CA 1
ATOM 672 C C . THR A 1 85 ? 14.582 -6.047 -4.901 1.00 87.31 85 THR A C 1
ATOM 674 O O . THR A 1 85 ? 14.731 -4.826 -4.935 1.00 87.31 85 THR A O 1
ATOM 677 N N . GLU A 1 86 ? 15.071 -6.857 -5.836 1.00 86.56 86 GLU A N 1
ATOM 678 C CA . GLU A 1 86 ? 15.689 -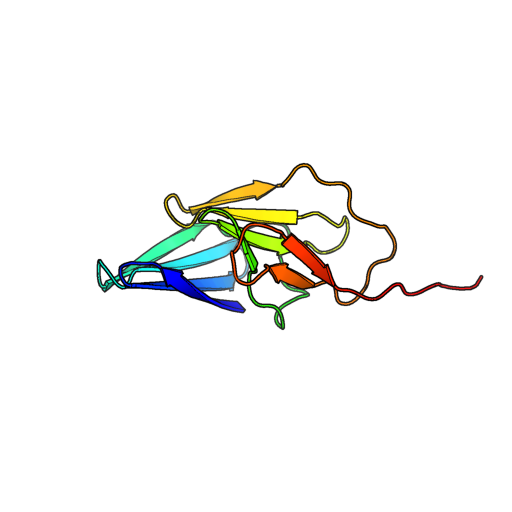6.357 -7.058 1.00 86.56 86 GLU A CA 1
ATOM 679 C C . GLU A 1 86 ? 14.600 -5.963 -8.057 1.00 86.56 86 GLU A C 1
ATOM 681 O O . GLU A 1 86 ? 13.740 -6.771 -8.415 1.00 86.56 86 GLU A O 1
ATOM 686 N N . MET A 1 87 ? 14.646 -4.713 -8.514 1.00 84.38 87 MET A N 1
ATOM 687 C CA . MET A 1 87 ? 13.732 -4.206 -9.531 1.00 84.38 87 MET A CA 1
ATOM 688 C C . MET A 1 87 ? 14.369 -4.321 -10.919 1.00 84.38 87 MET A C 1
ATOM 690 O O . MET A 1 87 ? 15.548 -3.991 -11.074 1.00 84.38 87 MET A O 1
ATOM 694 N N . PRO A 1 88 ? 13.612 -4.746 -11.945 1.00 83.31 88 PRO A N 1
ATOM 695 C CA . PRO A 1 88 ? 14.075 -4.658 -13.324 1.00 83.31 88 PRO A CA 1
ATOM 696 C C . PRO A 1 88 ? 14.443 -3.212 -13.703 1.00 83.31 88 PRO A C 1
ATOM 698 O O . PRO A 1 88 ? 13.820 -2.261 -13.232 1.00 83.31 88 PRO A O 1
ATOM 701 N N . GLY A 1 89 ? 15.442 -3.045 -14.572 1.00 78.94 89 GLY A N 1
ATOM 702 C CA . GLY A 1 89 ? 15.775 -1.745 -15.164 1.00 78.94 89 GLY A CA 1
ATOM 703 C C . GLY A 1 89 ? 14.809 -1.344 -16.286 1.00 78.94 89 GLY A C 1
ATOM 704 O O . GLY A 1 89 ? 14.091 -2.191 -16.816 1.00 78.94 89 GLY A O 1
ATOM 705 N N . GLU A 1 90 ? 14.825 -0.059 -16.662 1.00 78.19 90 GLU A N 1
ATOM 706 C CA . GLU A 1 90 ? 14.090 0.494 -17.821 1.00 78.19 90 GLU A CA 1
ATOM 707 C C . GLU A 1 90 ? 12.573 0.243 -17.794 1.00 78.19 90 GLU A C 1
ATOM 709 O O . GLU A 1 90 ? 11.923 0.022 -18.821 1.00 78.19 90 GLU A O 1
ATOM 714 N N . LEU A 1 91 ? 11.993 0.259 -16.599 1.00 78.38 91 LEU A N 1
ATOM 715 C CA . LEU A 1 91 ? 10.560 0.105 -16.444 1.00 78.38 91 LEU A CA 1
ATOM 716 C C . LEU A 1 91 ? 9.808 1.393 -16.806 1.00 78.38 91 LEU A C 1
ATOM 718 O O . LEU A 1 91 ? 10.320 2.496 -16.674 1.00 78.38 91 LEU A O 1
ATOM 722 N N . THR A 1 92 ? 8.559 1.260 -17.240 1.00 77.75 92 THR A N 1
ATOM 723 C CA . THR A 1 92 ? 7.640 2.382 -17.482 1.00 77.75 92 THR A CA 1
ATOM 724 C C . THR A 1 92 ? 6.233 1.997 -17.029 1.00 77.75 92 THR A C 1
ATOM 726 O O . THR A 1 92 ? 5.853 0.824 -17.075 1.00 77.75 92 THR A O 1
ATOM 729 N N . PHE A 1 93 ? 5.451 2.979 -16.564 1.00 76.62 93 PHE A N 1
ATOM 730 C CA . PHE A 1 93 ? 4.059 2.793 -16.113 1.00 76.62 93 PHE A CA 1
ATOM 731 C C . PHE A 1 93 ? 3.877 1.649 -15.093 1.00 76.62 93 PHE A C 1
ATOM 733 O O . PHE A 1 93 ? 2.913 0.884 -15.148 1.00 76.62 93 PHE A O 1
ATOM 740 N N . VAL A 1 94 ? 4.835 1.523 -14.173 1.00 81.31 94 VAL A N 1
ATOM 741 C CA . VAL A 1 94 ? 4.956 0.407 -13.227 1.00 81.31 94 VAL A CA 1
ATOM 742 C C . VAL A 1 94 ? 3.883 0.455 -12.167 1.00 81.31 94 VAL A C 1
ATOM 744 O O . VAL A 1 94 ? 3.917 1.367 -11.352 1.00 81.31 94 VAL A O 1
ATOM 747 N N . ARG A 1 95 ? 3.020 -0.556 -12.097 1.00 84.00 95 ARG A N 1
ATOM 748 C CA . ARG A 1 95 ? 2.078 -0.764 -10.993 1.00 84.00 95 ARG A CA 1
ATOM 749 C C . ARG A 1 95 ? 2.367 -2.062 -10.255 1.00 84.00 95 ARG A C 1
ATOM 751 O O . ARG A 1 95 ? 2.832 -3.040 -10.840 1.00 84.00 95 ARG A O 1
ATOM 758 N N . LEU A 1 96 ? 1.995 -2.087 -8.983 1.00 89.56 96 LEU A N 1
ATOM 759 C CA . LEU A 1 96 ? 1.936 -3.312 -8.200 1.00 89.56 96 LEU A CA 1
ATOM 760 C C . LEU A 1 96 ? 0.499 -3.821 -8.133 1.00 89.56 96 LEU A C 1
ATOM 762 O O . LEU A 1 96 ? -0.451 -3.039 -8.090 1.00 89.56 96 LEU A O 1
ATOM 766 N N . VAL A 1 97 ? 0.344 -5.139 -8.142 1.00 90.38 97 VAL A N 1
ATOM 767 C CA . VAL A 1 97 ? -0.932 -5.822 -7.904 1.00 90.38 97 VAL A CA 1
ATOM 768 C C . VAL A 1 97 ? -0.695 -7.045 -7.032 1.00 90.38 97 VAL A C 1
ATOM 770 O O . VAL A 1 97 ? 0.396 -7.612 -7.035 1.00 90.38 97 VAL A O 1
ATOM 773 N N . THR A 1 98 ? -1.711 -7.461 -6.289 1.00 90.62 98 THR A N 1
ATOM 774 C CA . THR A 1 98 ? -1.665 -8.664 -5.455 1.00 90.62 98 THR A CA 1
ATOM 775 C C . THR A 1 98 ? -2.616 -9.730 -5.974 1.00 90.62 98 THR A C 1
ATOM 777 O O . THR A 1 98 ? -3.567 -9.434 -6.701 1.00 90.62 98 THR A O 1
ATOM 780 N N . ASP A 1 99 ? -2.332 -10.994 -5.656 1.00 86.75 99 ASP A N 1
ATOM 781 C CA . ASP A 1 99 ? -3.289 -12.072 -5.900 1.00 86.75 99 ASP A CA 1
ATOM 782 C C . ASP A 1 99 ? -4.512 -11.949 -4.980 1.00 86.75 99 ASP A C 1
ATOM 784 O O . ASP A 1 99 ? -4.511 -11.226 -3.986 1.00 86.75 99 ASP A O 1
ATOM 788 N N . THR A 1 100 ? -5.572 -12.701 -5.288 1.00 78.25 100 THR A N 1
ATOM 789 C CA . THR A 1 100 ? -6.819 -12.695 -4.503 1.00 78.25 100 THR A CA 1
ATOM 790 C C . THR A 1 100 ? -6.618 -13.105 -3.048 1.00 78.25 100 THR A C 1
ATOM 792 O O . THR A 1 100 ? -7.423 -12.747 -2.195 1.00 78.25 100 THR A O 1
ATOM 795 N N . ASN A 1 101 ? -5.554 -13.859 -2.770 1.00 78.44 101 ASN A N 1
ATOM 796 C CA . ASN A 1 101 ? -5.213 -14.320 -1.431 1.00 78.44 101 ASN A CA 1
ATOM 797 C C . ASN A 1 101 ? -4.227 -13.376 -0.719 1.00 78.44 101 ASN A C 1
ATOM 799 O O . ASN A 1 101 ? -3.900 -13.624 0.439 1.00 78.44 101 ASN A O 1
ATOM 803 N N . GLY A 1 102 ? -3.737 -12.328 -1.393 1.00 72.94 102 GLY A N 1
ATOM 804 C CA . GLY A 1 102 ? -2.797 -11.347 -0.847 1.00 72.94 102 GLY A CA 1
ATOM 805 C C . GLY A 1 102 ? -1.428 -11.914 -0.461 1.00 72.94 102 GLY A C 1
ATOM 806 O O . GLY A 1 102 ? -0.720 -11.287 0.320 1.00 72.94 102 GLY A O 1
ATOM 807 N N . GLY A 1 103 ? -1.062 -13.098 -0.957 1.00 84.12 103 GLY A N 1
ATOM 808 C CA . GLY A 1 103 ? 0.185 -13.791 -0.627 1.00 84.12 103 GLY A CA 1
ATOM 809 C C . GLY A 1 103 ? 1.325 -13.509 -1.604 1.00 84.12 103 GLY A C 1
ATOM 810 O O . GLY A 1 103 ? 2.477 -13.838 -1.311 1.00 84.12 103 GLY A O 1
ATOM 811 N N . LYS A 1 104 ? 1.031 -12.926 -2.772 1.00 89.88 104 LYS A N 1
ATOM 812 C CA . LYS A 1 104 ? 2.036 -12.590 -3.786 1.00 89.88 104 LYS A CA 1
ATOM 813 C C . LYS A 1 104 ? 1.836 -11.185 -4.320 1.00 89.88 104 LYS A C 1
ATOM 815 O O . LYS A 1 104 ? 0.723 -10.775 -4.636 1.00 89.88 104 LYS A O 1
ATOM 820 N N . LEU A 1 105 ? 2.956 -10.493 -4.480 1.00 91.69 105 LEU A N 1
ATOM 821 C CA . LEU A 1 105 ? 3.043 -9.185 -5.104 1.00 91.69 105 LEU A CA 1
ATOM 822 C C . LEU A 1 105 ? 3.588 -9.346 -6.524 1.00 91.69 105 LEU A C 1
ATOM 824 O O . LEU A 1 105 ? 4.618 -9.988 -6.731 1.00 91.69 105 LEU A O 1
ATOM 828 N N . TYR A 1 106 ? 2.895 -8.764 -7.493 1.00 91.19 106 TYR A N 1
ATOM 829 C CA . TYR A 1 106 ? 3.264 -8.788 -8.900 1.00 91.19 106 TYR A CA 1
ATOM 830 C C . TYR A 1 106 ? 3.551 -7.376 -9.380 1.00 91.19 106 TYR A C 1
ATOM 832 O O . TYR A 1 106 ? 2.798 -6.440 -9.106 1.00 91.19 106 TYR A O 1
ATOM 840 N N . LEU A 1 107 ? 4.624 -7.253 -10.148 1.00 89.19 107 LEU A N 1
ATOM 841 C CA . LEU A 1 107 ? 4.976 -6.044 -10.866 1.00 89.19 107 LEU A CA 1
ATOM 842 C C . LEU A 1 107 ? 4.398 -6.121 -12.278 1.00 89.19 107 LEU A C 1
ATOM 844 O O . LEU A 1 107 ? 4.682 -7.067 -13.013 1.00 89.19 107 LEU A O 1
ATOM 848 N N . VAL A 1 108 ? 3.601 -5.130 -12.662 1.00 87.38 108 VAL A N 1
ATOM 849 C CA . VAL A 1 108 ? 3.073 -5.000 -14.022 1.00 87.38 108 VAL A CA 1
ATOM 850 C C . VAL A 1 108 ? 3.531 -3.661 -14.573 1.00 87.38 108 VAL A C 1
ATOM 852 O O . VAL A 1 108 ? 3.250 -2.619 -13.991 1.00 87.38 108 VAL A O 1
ATOM 855 N N . GLY A 1 109 ? 4.236 -3.678 -15.695 1.00 84.06 109 GLY A N 1
ATOM 856 C CA . GLY A 1 109 ? 4.743 -2.473 -16.338 1.00 84.06 109 GLY A CA 1
ATOM 857 C C . GLY A 1 109 ? 5.167 -2.752 -17.771 1.00 84.06 109 GLY A C 1
ATOM 858 O O . GLY A 1 109 ? 5.129 -3.896 -18.232 1.00 84.06 109 GLY A O 1
ATOM 859 N N . GLY A 1 110 ? 5.550 -1.694 -18.473 1.00 80.38 110 GLY A N 1
ATOM 860 C CA . GLY A 1 110 ? 6.201 -1.781 -19.773 1.00 80.38 110 GLY A CA 1
ATOM 861 C C . GLY A 1 110 ? 7.716 -1.697 -19.637 1.00 80.38 110 GLY A C 1
ATOM 862 O O . GLY A 1 110 ? 8.233 -1.189 -18.644 1.00 80.38 110 GLY A O 1
ATOM 863 N N . MET A 1 111 ? 8.419 -2.153 -20.668 1.00 75.19 111 MET A N 1
ATOM 864 C CA . MET A 1 111 ? 9.822 -1.813 -20.889 1.00 75.19 111 MET A CA 1
ATOM 865 C C . MET A 1 111 ? 9.902 -0.988 -22.165 1.00 75.19 111 MET A C 1
ATOM 867 O O . MET A 1 111 ? 9.408 -1.423 -23.211 1.00 75.19 111 MET A O 1
ATOM 871 N N . GLU A 1 112 ? 10.510 0.190 -22.090 1.00 65.69 112 GLU A N 1
ATOM 872 C CA . GLU A 1 112 ? 10.802 0.972 -23.286 1.00 65.69 112 GLU A CA 1
ATOM 873 C C . GLU A 1 112 ? 12.232 0.668 -23.731 1.00 65.69 112 GLU A C 1
ATOM 875 O O . GLU A 1 112 ? 13.198 1.203 -23.199 1.00 65.69 112 GLU A O 1
ATOM 880 N N . SER A 1 113 ? 12.382 -0.205 -24.728 1.00 63.50 113 SER A N 1
ATOM 881 C CA . SER A 1 113 ? 13.686 -0.418 -25.353 1.00 63.50 113 SER A CA 1
ATOM 882 C C . SER A 1 113 ? 14.007 0.785 -26.236 1.00 63.50 113 SER A C 1
ATOM 884 O O . SER A 1 113 ? 13.496 0.899 -27.355 1.00 63.50 113 SER A O 1
ATOM 886 N N . ARG A 1 114 ? 14.892 1.674 -25.772 1.00 58.50 114 ARG A N 1
ATOM 887 C CA . ARG A 1 114 ? 15.603 2.571 -26.690 1.00 58.50 114 ARG A CA 1
ATOM 888 C C . ARG A 1 114 ? 16.544 1.716 -27.533 1.00 58.50 114 ARG A C 1
ATOM 890 O O . ARG A 1 114 ? 17.650 1.393 -27.113 1.00 58.50 114 ARG A O 1
ATOM 897 N N . ARG A 1 115 ? 16.100 1.332 -28.732 1.00 52.03 115 ARG A N 1
ATOM 898 C CA . ARG A 1 115 ? 17.014 0.846 -29.771 1.00 52.03 115 ARG A CA 1
ATOM 899 C C . ARG A 1 115 ? 17.925 2.013 -30.149 1.00 52.03 115 ARG A C 1
ATOM 901 O O . ARG A 1 115 ? 17.455 2.970 -30.759 1.00 52.03 115 ARG A O 1
ATOM 908 N N . VAL A 1 116 ? 19.176 1.946 -29.697 1.00 48.38 116 VAL A N 1
ATOM 909 C CA . VAL A 1 116 ? 20.277 2.807 -30.155 1.00 48.38 116 VAL A CA 1
ATOM 910 C C . VAL A 1 116 ? 20.655 2.414 -31.576 1.00 48.38 116 VAL A C 1
ATOM 912 O O . VAL A 1 116 ? 20.698 1.191 -31.846 1.00 48.38 116 VAL A O 1
#

Sequence (116 aa):
MLTLVSTADGYKFFMLCPKSPSNYAFLYDSKDHSWTQYDGLQPLLVENFHQEGASLNGSLCFATPEPYSVVSFDLDNGKWETLNTEMPGELTFVRLVTDTNGGKLYLVGGMESRRV

InterPro domains:
  IPR015915 Kelch-type beta-propeller [G3DSA:2.120.10.80] (7-115)
  IPR015915 Kelch-type beta-propeller [SSF117281] (19-111)

Radius of gyration: 14.78 Å; chains: 1; bounding box: 35×35×46 Å

Secondary structure (DSSP, 8-state):
-EEEEEETTEEEEEEEE--SS--EEEEEETTTTEEEEEE--SS--GGGTT-PPEEETTEEEEEPSSSP-EEEEETTT--EEEE--PPPSSEEEEEEEE-TTS--EEEEEEE-----